Protein AF-A0A8K0R3W0-F1 (afdb_monomer_lite)

InterPro domains:
  IPR036770 Ankyrin repeat-containing domain superfamily [G3DSA:1.25.40.20] (3-136)
  IPR036770 Ankyrin repeat-containing domain superfamily [SSF48403] (32-121)

pLDDT: mean 87.33, std 13.76, range [34.53, 98.69]

Organism: NCBI:txid798071

Sequence (156 aa):
MGPDCTRWWIQHGGRAPRARGLFEHASGWPGAPTVKILLDHFGVEWFKDSGTLQLAVTNHDFESVKMLAEAGADLNEWVEDWQMDERERRAAPLPALLEALYAKSETMIRYLAGRGAKTTRKYLHIDDPFYTFPEELKVLADLIVELGAVKEDTAM

Structure (mmCIF, N/CA/C/O backbone):
data_AF-A0A8K0R3W0-F1
#
_entry.id   AF-A0A8K0R3W0-F1
#
loop_
_atom_site.group_PDB
_atom_site.id
_atom_site.type_symbol
_atom_site.label_atom_id
_atom_site.label_alt_id
_atom_site.label_comp_id
_atom_site.label_asym_id
_atom_site.label_entity_id
_atom_site.label_seq_id
_atom_site.pdbx_PDB_ins_code
_atom_site.Cartn_x
_atom_site.Cartn_y
_atom_site.Cartn_z
_atom_site.occupancy
_atom_site.B_iso_or_equiv
_atom_site.auth_seq_id
_atom_site.auth_comp_id
_atom_site.auth_asym_id
_atom_site.auth_atom_id
_atom_site.pdbx_PDB_model_num
ATOM 1 N N . MET A 1 1 ? 13.211 5.154 -10.600 1.00 74.62 1 MET A N 1
ATOM 2 C CA . MET A 1 1 ? 13.387 4.793 -12.031 1.00 74.62 1 MET A CA 1
ATOM 3 C C . MET A 1 1 ? 12.069 5.053 -12.750 1.00 74.62 1 MET A C 1
ATOM 5 O O . MET A 1 1 ? 11.055 4.605 -12.242 1.00 74.62 1 MET A O 1
ATOM 9 N N . GLY A 1 2 ? 12.059 5.810 -13.853 1.00 88.56 2 GLY A N 1
ATOM 10 C CA . GLY A 1 2 ? 10.821 6.141 -14.580 1.00 88.56 2 GLY A CA 1
ATOM 11 C C . GLY A 1 2 ? 10.383 5.072 -15.597 1.00 88.56 2 GLY A C 1
ATOM 12 O O . GLY A 1 2 ? 11.114 4.098 -15.819 1.00 88.56 2 GLY A O 1
ATOM 13 N N . PRO A 1 3 ? 9.231 5.258 -16.265 1.00 93.75 3 PRO A N 1
ATOM 14 C CA . PRO A 1 3 ? 8.643 4.253 -17.152 1.00 93.75 3 PRO A CA 1
ATOM 15 C C . PRO A 1 3 ? 9.522 3.940 -18.371 1.00 93.75 3 PRO A C 1
ATOM 17 O O . PRO A 1 3 ? 9.684 2.773 -18.720 1.00 93.75 3 PRO A O 1
ATOM 20 N N . ASP A 1 4 ? 10.156 4.941 -18.985 1.00 95.00 4 ASP A N 1
ATOM 21 C CA . ASP A 1 4 ? 11.001 4.725 -20.170 1.00 95.00 4 ASP A CA 1
ATOM 22 C C . ASP A 1 4 ? 12.296 3.987 -19.836 1.00 95.00 4 ASP A C 1
ATOM 24 O O . ASP A 1 4 ? 12.650 3.027 -20.520 1.00 95.00 4 ASP A O 1
ATOM 28 N N . CYS A 1 5 ? 12.949 4.351 -18.727 1.00 92.56 5 CYS A N 1
ATOM 29 C CA . CYS A 1 5 ? 14.104 3.611 -18.219 1.00 92.56 5 CYS A CA 1
ATOM 30 C C . CYS A 1 5 ? 13.739 2.156 -17.902 1.00 92.56 5 CYS A C 1
ATOM 32 O O . CYS A 1 5 ? 14.521 1.251 -18.176 1.00 92.56 5 CYS A O 1
ATOM 34 N N . THR A 1 6 ? 12.537 1.928 -17.367 1.00 93.69 6 THR A N 1
ATOM 35 C CA . THR A 1 6 ? 12.040 0.585 -17.045 1.00 93.69 6 THR A CA 1
ATOM 36 C C . THR A 1 6 ? 11.828 -0.246 -18.307 1.00 93.69 6 THR A C 1
ATOM 38 O O . THR A 1 6 ? 12.298 -1.380 -18.378 1.00 93.69 6 THR A O 1
ATOM 41 N N . ARG A 1 7 ? 11.184 0.322 -19.339 1.00 95.62 7 ARG A N 1
ATOM 42 C CA . ARG A 1 7 ? 11.024 -0.349 -20.641 1.00 95.62 7 ARG A CA 1
ATOM 43 C C . ARG A 1 7 ? 12.371 -0.680 -21.258 1.00 95.62 7 ARG A C 1
ATOM 45 O O . ARG A 1 7 ? 12.569 -1.810 -21.693 1.00 95.62 7 ARG A O 1
ATOM 52 N N . TRP A 1 8 ? 13.286 0.287 -21.270 1.00 96.44 8 TRP A N 1
ATOM 53 C CA . TRP A 1 8 ? 14.623 0.094 -21.813 1.00 96.44 8 TRP A CA 1
ATOM 54 C C . TRP A 1 8 ? 15.359 -1.034 -21.081 1.00 96.44 8 TRP A C 1
ATOM 56 O O . TRP A 1 8 ? 15.885 -1.933 -21.734 1.00 96.44 8 TRP A O 1
ATOM 66 N N . TRP A 1 9 ? 15.332 -1.041 -19.745 1.00 93.69 9 TRP A N 1
ATOM 67 C CA . TRP A 1 9 ? 15.970 -2.076 -18.929 1.00 93.69 9 TRP A CA 1
ATOM 68 C C . TRP A 1 9 ? 15.416 -3.472 -19.243 1.00 93.69 9 TRP A C 1
ATOM 70 O O . TRP A 1 9 ? 16.197 -4.381 -19.519 1.00 93.69 9 TRP A O 1
ATOM 80 N N . ILE A 1 10 ? 14.088 -3.627 -19.311 1.00 94.44 10 ILE A N 1
ATOM 81 C CA . ILE A 1 10 ? 13.433 -4.896 -19.683 1.00 94.44 10 ILE A CA 1
ATOM 82 C C . ILE A 1 10 ? 13.846 -5.338 -21.095 1.00 94.44 10 ILE A C 1
ATOM 84 O O . ILE A 1 10 ? 14.227 -6.491 -21.303 1.00 94.44 10 ILE A O 1
ATOM 88 N N . GLN A 1 11 ? 13.805 -4.424 -22.071 1.00 96.00 11 GLN A N 1
ATOM 89 C CA . GLN A 1 11 ? 14.153 -4.709 -23.470 1.00 96.00 11 GLN A CA 1
ATOM 90 C C . GLN A 1 11 ? 15.600 -5.182 -23.644 1.00 96.00 11 GLN A C 1
ATOM 92 O O . GLN A 1 11 ? 15.879 -5.956 -24.555 1.00 96.00 11 GLN A O 1
ATOM 97 N N . HIS A 1 12 ? 16.504 -4.759 -22.760 1.00 96.00 12 HIS A N 1
ATOM 98 C CA . HIS A 1 12 ? 17.920 -5.128 -22.795 1.00 96.00 12 HIS A CA 1
ATOM 99 C C . HIS A 1 12 ? 18.259 -6.290 -21.848 1.00 96.00 12 HIS A C 1
ATOM 101 O O . HIS A 1 12 ? 19.417 -6.488 -21.488 1.00 96.00 12 HIS A O 1
ATOM 107 N N . GLY A 1 13 ? 17.258 -7.088 -21.458 1.00 90.94 13 GLY A N 1
ATOM 108 C CA . GLY A 1 13 ? 17.454 -8.309 -20.674 1.00 90.94 13 GLY A CA 1
ATOM 109 C C . GLY A 1 13 ? 17.608 -8.078 -19.172 1.00 90.94 13 GLY A C 1
ATOM 110 O O . GLY A 1 13 ? 17.968 -9.006 -18.448 1.00 90.94 13 GLY A O 1
ATOM 111 N N . GLY A 1 14 ? 17.314 -6.871 -18.694 1.00 87.12 14 GLY A N 1
ATOM 112 C CA . GLY A 1 14 ? 17.236 -6.564 -17.279 1.00 87.12 14 GLY A CA 1
ATOM 113 C C . GLY A 1 14 ? 16.226 -7.465 -16.572 1.00 87.12 14 GLY A C 1
ATOM 114 O O . GLY A 1 14 ? 15.054 -7.522 -16.947 1.00 87.12 14 GLY A O 1
ATOM 115 N N . ARG A 1 15 ? 16.687 -8.195 -15.553 1.00 84.25 15 ARG A N 1
ATOM 116 C CA . ARG A 1 15 ? 15.841 -9.039 -14.706 1.00 84.25 15 ARG A CA 1
ATOM 117 C C . ARG A 1 15 ? 16.230 -8.886 -13.246 1.00 84.25 15 ARG A C 1
ATOM 119 O O . ARG A 1 15 ? 17.407 -8.773 -12.917 1.00 84.25 15 ARG A O 1
ATOM 126 N N . ALA A 1 16 ? 15.227 -8.942 -12.383 1.00 85.06 16 ALA A N 1
ATOM 127 C CA . ALA A 1 16 ? 15.390 -9.103 -10.949 1.00 85.06 16 ALA A CA 1
ATOM 128 C C . ALA A 1 16 ? 14.429 -10.206 -10.485 1.00 85.06 16 ALA A C 1
ATOM 130 O O . ALA A 1 16 ? 13.327 -10.314 -11.030 1.00 85.06 16 ALA A O 1
ATOM 131 N N . PRO A 1 17 ? 14.814 -11.041 -9.508 1.00 86.94 17 PRO A N 1
ATOM 132 C CA . PRO A 1 17 ? 13.977 -12.154 -9.066 1.00 86.94 17 PRO A CA 1
ATOM 133 C C . PRO A 1 17 ? 12.702 -11.698 -8.343 1.00 86.94 17 PRO A C 1
ATOM 135 O O . PRO A 1 17 ? 11.738 -12.453 -8.298 1.00 86.94 17 PRO A O 1
ATOM 138 N N . ARG A 1 18 ? 12.700 -10.486 -7.773 1.00 88.44 18 ARG A N 1
ATOM 139 C CA . ARG A 1 18 ? 11.578 -9.890 -7.034 1.00 88.44 18 ARG A CA 1
ATOM 140 C C . ARG A 1 18 ? 11.665 -8.365 -7.047 1.00 88.44 18 ARG A C 1
ATOM 142 O O . ARG A 1 18 ? 12.748 -7.819 -7.268 1.00 88.44 18 ARG A O 1
ATOM 149 N N . ALA A 1 19 ? 10.558 -7.696 -6.738 1.00 88.69 19 ALA A N 1
ATOM 150 C CA . ALA A 1 19 ? 10.470 -6.238 -6.733 1.00 88.69 19 ALA A CA 1
ATOM 151 C C . ALA A 1 19 ? 11.206 -5.542 -5.571 1.00 88.69 19 ALA A C 1
ATOM 153 O O . ALA A 1 19 ? 11.547 -4.373 -5.720 1.00 88.69 19 ALA A O 1
ATOM 154 N N . ARG A 1 20 ? 11.450 -6.221 -4.432 1.00 85.25 20 ARG A N 1
ATOM 155 C CA . ARG A 1 20 ? 11.953 -5.615 -3.172 1.00 85.25 20 ARG A CA 1
ATOM 156 C C . ARG A 1 20 ? 13.086 -4.599 -3.390 1.00 85.25 20 ARG A C 1
ATOM 158 O O . ARG A 1 20 ? 12.928 -3.442 -3.027 1.00 85.25 20 ARG A O 1
ATOM 165 N N . GLY A 1 21 ? 14.147 -4.988 -4.099 1.00 77.75 21 GLY A N 1
ATOM 166 C CA . GLY A 1 21 ? 15.328 -4.141 -4.331 1.00 77.75 21 GLY A CA 1
ATOM 167 C C . GLY A 1 21 ? 15.119 -2.913 -5.226 1.00 77.75 21 GLY A C 1
ATOM 168 O O . GLY A 1 21 ? 16.020 -2.093 -5.366 1.00 77.75 21 GLY A O 1
ATOM 169 N N . LEU A 1 22 ? 13.958 -2.772 -5.868 1.00 79.19 22 LEU A N 1
ATOM 170 C CA . LEU A 1 22 ? 13.657 -1.620 -6.724 1.00 79.19 22 LEU A CA 1
ATOM 171 C C . LEU A 1 22 ? 12.977 -0.478 -5.966 1.00 79.19 22 LEU A C 1
ATOM 173 O O . LEU A 1 22 ? 12.967 0.646 -6.473 1.00 79.19 22 LEU A O 1
ATOM 177 N N . PHE A 1 23 ? 12.412 -0.754 -4.785 1.00 74.25 23 PHE A N 1
ATOM 178 C CA . PHE A 1 23 ? 11.545 0.179 -4.060 1.00 74.25 23 PHE A CA 1
ATOM 179 C C . PHE A 1 23 ? 11.911 0.363 -2.588 1.00 74.25 23 PHE A C 1
ATOM 181 O O . PHE A 1 23 ? 11.118 0.939 -1.858 1.00 74.25 23 PHE A O 1
ATOM 188 N N . GLU A 1 24 ? 13.101 -0.051 -2.149 1.00 65.56 24 GLU A N 1
ATOM 189 C CA . GLU A 1 24 ? 13.521 -0.021 -0.733 1.00 65.56 24 GLU A CA 1
ATOM 190 C C . GLU A 1 24 ? 13.432 1.371 -0.061 1.00 65.56 24 GLU A C 1
ATOM 192 O O . GLU A 1 24 ? 13.515 1.480 1.160 1.00 65.56 24 GLU A O 1
ATOM 197 N N . HIS A 1 25 ? 13.218 2.454 -0.822 1.00 66.38 25 HIS A N 1
ATOM 198 C CA . HIS A 1 25 ? 13.000 3.799 -0.290 1.00 66.38 25 HIS A CA 1
ATOM 199 C C . HIS A 1 25 ? 11.806 4.512 -0.943 1.00 66.38 25 HIS A C 1
ATOM 201 O O . HIS A 1 25 ? 11.732 4.650 -2.167 1.00 66.38 25 HIS A O 1
ATOM 207 N N . ALA A 1 26 ? 10.915 5.071 -0.112 1.00 61.41 26 ALA A N 1
ATOM 208 C CA . ALA A 1 26 ? 9.740 5.829 -0.556 1.00 61.41 26 ALA A CA 1
ATOM 209 C C . ALA A 1 26 ? 10.093 7.060 -1.413 1.00 61.41 26 ALA A C 1
ATOM 211 O O . ALA A 1 26 ? 9.362 7.391 -2.341 1.00 61.41 26 ALA A O 1
ATOM 212 N N . SER A 1 27 ? 11.246 7.695 -1.168 1.00 69.25 27 SER A N 1
ATOM 213 C CA . SER A 1 27 ? 11.741 8.849 -1.938 1.00 69.25 27 SER A CA 1
ATOM 214 C C . SER A 1 27 ? 12.021 8.541 -3.417 1.00 69.25 27 SER A C 1
ATOM 216 O O . SER A 1 27 ? 12.162 9.463 -4.218 1.00 69.25 27 SER A O 1
ATOM 218 N N . GLY A 1 28 ? 12.089 7.258 -3.790 1.00 74.69 28 GLY A N 1
ATOM 219 C CA . GLY A 1 28 ? 12.291 6.783 -5.157 1.00 74.69 28 GLY A CA 1
ATOM 220 C C . GLY A 1 28 ? 11.028 6.267 -5.852 1.00 74.69 28 GLY A C 1
ATOM 221 O O . GLY A 1 28 ? 11.169 5.612 -6.892 1.00 74.69 28 GLY A O 1
ATOM 222 N N . TRP A 1 29 ? 9.829 6.513 -5.298 1.00 89.00 29 TRP A N 1
ATOM 223 C CA . TRP A 1 29 ? 8.571 5.963 -5.817 1.00 89.00 29 TRP A CA 1
ATOM 224 C C . TRP A 1 29 ? 8.399 6.241 -7.321 1.00 89.00 29 TRP A C 1
ATOM 226 O O . TRP A 1 29 ? 8.460 7.395 -7.753 1.00 89.00 29 TRP A O 1
ATOM 236 N N . PRO A 1 30 ? 8.200 5.207 -8.158 1.00 89.19 30 PRO A N 1
ATOM 237 C CA . PRO A 1 30 ? 8.295 5.359 -9.607 1.00 89.19 30 PRO A CA 1
ATOM 238 C C . PRO A 1 30 ? 6.970 5.778 -10.273 1.00 89.19 30 PRO A C 1
ATOM 240 O O . PRO A 1 30 ? 6.942 5.986 -11.492 1.00 89.19 30 PRO A O 1
ATOM 243 N N . GLY A 1 31 ? 5.882 5.840 -9.496 1.00 93.12 31 GLY A N 1
ATOM 244 C CA . GLY A 1 31 ? 4.527 6.132 -9.952 1.00 93.12 31 GLY A CA 1
ATOM 245 C C . GLY A 1 31 ? 3.837 4.995 -10.718 1.00 93.12 31 GLY A C 1
ATOM 246 O O . GLY A 1 31 ? 4.473 4.088 -11.269 1.00 93.12 31 GLY A O 1
ATOM 247 N N . ALA A 1 32 ? 2.513 5.111 -10.820 1.00 96.88 32 ALA A N 1
ATOM 248 C CA . ALA A 1 32 ? 1.621 4.190 -11.524 1.00 96.88 32 ALA A CA 1
ATOM 249 C C . ALA A 1 32 ? 2.075 3.760 -12.931 1.00 96.88 32 ALA A C 1
ATOM 251 O O . ALA A 1 32 ? 2.030 2.559 -13.211 1.00 96.88 32 ALA A O 1
ATOM 252 N N . PRO A 1 33 ? 2.578 4.641 -13.822 1.00 97.19 33 PRO A N 1
ATOM 253 C CA . PRO A 1 33 ? 3.017 4.209 -15.150 1.00 97.19 33 PRO A CA 1
ATOM 254 C C . PRO A 1 33 ? 4.137 3.165 -15.107 1.00 97.19 33 PRO A C 1
ATOM 256 O O . PRO A 1 33 ? 4.149 2.234 -15.910 1.00 97.19 33 PRO A O 1
ATOM 259 N N . THR A 1 34 ? 5.068 3.301 -14.162 1.00 95.81 34 THR A N 1
ATOM 260 C CA . THR A 1 34 ? 6.173 2.354 -13.997 1.00 95.81 34 THR A CA 1
ATOM 261 C C . THR A 1 34 ? 5.697 1.058 -13.353 1.00 95.81 34 THR A C 1
ATOM 263 O O . THR A 1 34 ? 6.038 -0.019 -13.839 1.00 95.81 34 THR A O 1
ATOM 266 N N . VAL A 1 35 ? 4.868 1.153 -12.305 1.00 96.38 35 VAL A N 1
ATOM 267 C CA . VAL A 1 35 ? 4.254 -0.017 -11.656 1.00 96.38 35 VAL A CA 1
ATOM 268 C C . VAL A 1 35 ? 3.483 -0.845 -12.678 1.00 96.38 35 VAL A C 1
ATOM 270 O O . VAL A 1 35 ? 3.654 -2.059 -12.720 1.00 96.38 35 VAL A O 1
ATOM 273 N N . LYS A 1 36 ? 2.721 -0.197 -13.567 1.00 97.81 36 LYS A N 1
ATOM 274 C CA . LYS A 1 36 ? 1.991 -0.871 -14.640 1.00 97.81 36 LYS A CA 1
ATOM 275 C C . LYS A 1 36 ? 2.905 -1.679 -15.560 1.00 97.81 36 LYS A C 1
ATOM 277 O O . LYS A 1 36 ? 2.617 -2.838 -15.822 1.00 97.81 36 LYS A O 1
ATOM 282 N N . ILE A 1 37 ? 4.004 -1.092 -16.037 1.00 97.00 37 ILE A N 1
ATOM 283 C CA . ILE A 1 37 ? 4.948 -1.788 -16.931 1.00 97.00 37 ILE A CA 1
ATOM 284 C C . ILE A 1 37 ? 5.533 -3.026 -16.246 1.00 97.00 37 ILE A C 1
ATOM 286 O O . ILE A 1 37 ? 5.639 -4.084 -16.861 1.00 97.00 37 ILE A O 1
ATOM 290 N N . LEU A 1 38 ? 5.912 -2.889 -14.975 1.00 95.88 38 LEU A N 1
ATOM 291 C CA . LEU A 1 38 ? 6.477 -3.984 -14.194 1.00 95.88 38 LEU A CA 1
ATOM 292 C C . LEU A 1 38 ? 5.439 -5.081 -13.939 1.00 95.88 38 LEU A C 1
ATOM 294 O O . LEU A 1 38 ? 5.745 -6.256 -14.111 1.00 95.88 38 LEU A O 1
ATOM 298 N N . LEU A 1 39 ? 4.208 -4.702 -13.601 1.00 96.88 39 LEU A N 1
ATOM 299 C CA . LEU A 1 39 ? 3.096 -5.623 -13.393 1.00 96.88 39 LEU A CA 1
ATOM 300 C C . LEU A 1 39 ? 2.722 -6.383 -14.664 1.00 96.88 39 LEU A C 1
ATOM 302 O O . LEU A 1 39 ? 2.598 -7.604 -14.616 1.00 96.88 39 LEU A O 1
ATOM 306 N N . ASP A 1 40 ? 2.622 -5.692 -15.800 1.00 96.75 40 ASP A N 1
ATOM 307 C CA . ASP A 1 40 ? 2.315 -6.306 -17.094 1.00 96.75 40 ASP A CA 1
ATOM 308 C C . ASP A 1 40 ? 3.407 -7.310 -17.523 1.00 96.75 40 ASP A C 1
ATOM 310 O O . ASP A 1 40 ? 3.111 -8.289 -18.207 1.00 96.75 40 ASP A O 1
ATOM 314 N N . HIS A 1 41 ? 4.671 -7.083 -17.140 1.00 95.88 41 HIS A N 1
ATOM 315 C CA . HIS A 1 41 ? 5.796 -7.933 -17.543 1.00 95.88 41 HIS A CA 1
ATOM 316 C C . HIS A 1 41 ? 6.087 -9.091 -16.576 1.00 95.88 41 HIS A C 1
ATOM 318 O O . HIS A 1 41 ? 6.363 -10.204 -17.023 1.00 95.88 41 HIS A O 1
ATOM 324 N N . PHE A 1 42 ? 6.070 -8.836 -15.265 1.00 95.50 42 PHE A N 1
ATOM 325 C CA . PHE A 1 42 ? 6.482 -9.802 -14.239 1.00 95.50 42 PHE A CA 1
ATOM 326 C C . PHE A 1 42 ? 5.308 -10.472 -13.510 1.00 95.50 42 PHE A C 1
ATOM 328 O O . PHE A 1 42 ? 5.499 -11.524 -12.901 1.00 95.50 42 PHE A O 1
ATOM 335 N N . GLY A 1 43 ? 4.102 -9.902 -13.588 1.00 96.69 43 GLY A N 1
ATOM 336 C CA . GLY A 1 43 ? 2.928 -10.371 -12.852 1.00 96.69 43 GLY A CA 1
ATOM 337 C C . GLY A 1 43 ? 2.912 -9.938 -11.382 1.00 96.69 43 GLY A C 1
ATOM 338 O O . GLY A 1 43 ? 3.899 -9.441 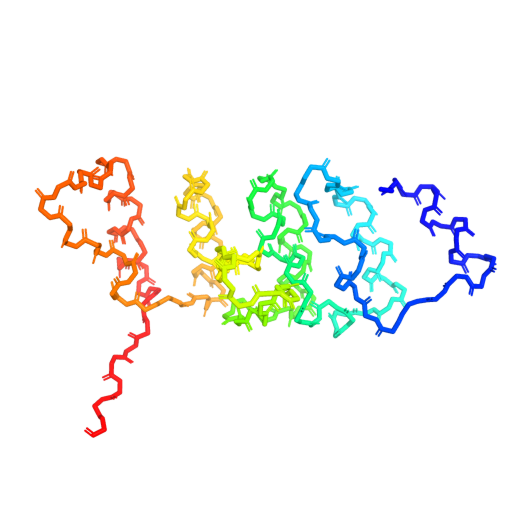-10.840 1.00 96.69 43 GLY A O 1
ATOM 339 N N . VAL A 1 44 ? 1.759 -10.117 -10.728 1.00 97.44 44 VAL A N 1
ATOM 340 C CA . VAL A 1 44 ? 1.526 -9.631 -9.355 1.00 97.44 44 VAL A CA 1
ATOM 341 C C . VAL A 1 44 ? 2.407 -10.327 -8.313 1.00 97.44 44 VAL A C 1
ATOM 343 O O . VAL A 1 44 ? 2.917 -9.670 -7.411 1.00 97.44 44 VAL A O 1
ATOM 346 N N . GLU A 1 45 ? 2.676 -11.626 -8.484 1.00 96.44 45 GLU A N 1
ATOM 347 C CA . GLU A 1 45 ? 3.499 -12.422 -7.558 1.00 96.44 45 GLU A CA 1
ATOM 348 C C . GLU A 1 45 ? 4.929 -11.887 -7.419 1.00 96.44 45 GLU A C 1
ATOM 350 O O . GLU A 1 45 ? 5.581 -12.091 -6.399 1.00 96.44 45 GLU A O 1
ATOM 355 N N . TRP A 1 46 ? 5.429 -11.161 -8.420 1.00 95.69 46 TRP A N 1
ATOM 356 C CA . TRP A 1 46 ? 6.756 -10.554 -8.368 1.00 95.69 46 TRP A CA 1
ATOM 357 C C . TRP A 1 46 ? 6.857 -9.395 -7.359 1.00 95.69 46 TRP A C 1
ATOM 359 O O . TRP A 1 46 ? 7.959 -9.053 -6.916 1.00 95.69 46 TRP A O 1
ATOM 369 N N . PHE A 1 47 ? 5.714 -8.820 -6.968 1.00 95.19 47 PHE A N 1
ATOM 370 C CA . PHE A 1 47 ? 5.591 -7.820 -5.904 1.00 95.19 47 PHE A CA 1
ATOM 371 C C . PHE A 1 47 ? 5.355 -8.429 -4.522 1.00 95.19 47 PHE A C 1
ATOM 373 O O . PHE A 1 47 ? 5.259 -7.691 -3.545 1.00 95.19 47 PHE A O 1
ATOM 380 N N . LYS A 1 48 ? 5.274 -9.757 -4.411 1.00 94.19 48 LYS A N 1
ATOM 381 C CA . LYS A 1 48 ? 5.163 -10.400 -3.108 1.00 94.19 48 LYS A CA 1
ATOM 382 C C . LYS A 1 48 ? 6.374 -10.047 -2.250 1.00 94.19 48 LYS A C 1
ATOM 384 O O . LYS A 1 48 ? 7.522 -10.117 -2.699 1.00 94.19 48 LYS A O 1
ATOM 389 N N . ASP A 1 49 ? 6.090 -9.676 -1.013 1.00 92.19 49 ASP A N 1
ATOM 390 C CA . ASP A 1 49 ? 7.042 -9.342 0.031 1.00 92.19 49 ASP A CA 1
ATOM 391 C C . ASP A 1 49 ? 7.971 -8.166 -0.349 1.00 92.19 49 ASP A C 1
ATOM 393 O O . ASP A 1 49 ? 9.087 -8.014 0.151 1.00 92.19 49 ASP A O 1
ATOM 397 N N . SER A 1 50 ? 7.536 -7.296 -1.267 1.00 91.19 50 SER A N 1
ATOM 398 C CA . SER A 1 50 ? 8.338 -6.155 -1.725 1.00 91.19 50 SER A CA 1
ATOM 399 C C . SER A 1 50 ? 8.026 -4.844 -1.015 1.00 91.19 50 SER A C 1
ATOM 401 O O . SER A 1 50 ? 8.809 -3.907 -1.129 1.00 91.19 50 SER A O 1
ATOM 403 N N . GLY A 1 51 ? 6.874 -4.744 -0.348 1.00 92.19 51 GLY A N 1
ATOM 404 C CA . GLY A 1 51 ? 6.356 -3.487 0.194 1.00 92.19 51 GLY A CA 1
ATOM 405 C C . GLY A 1 51 ? 5.803 -2.512 -0.845 1.00 92.19 51 GLY A C 1
ATOM 406 O O . GLY A 1 51 ? 5.475 -1.380 -0.502 1.00 92.19 51 GLY A O 1
ATOM 407 N N . THR A 1 52 ? 5.680 -2.906 -2.116 1.00 94.25 52 THR A N 1
ATOM 408 C CA . THR A 1 52 ? 5.262 -1.985 -3.186 1.00 94.25 52 THR A CA 1
ATOM 409 C C . THR A 1 52 ? 3.846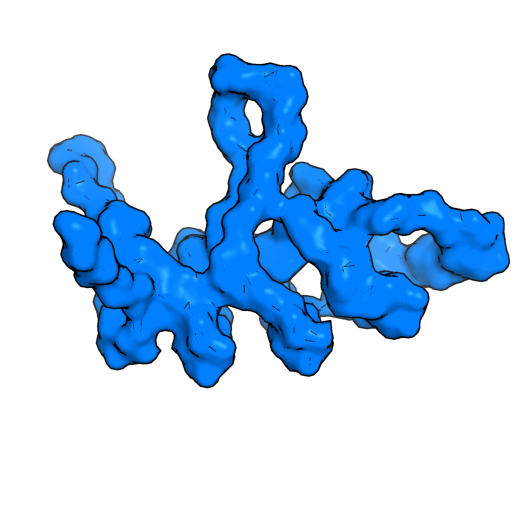 -1.449 -2.986 1.00 94.25 52 THR A C 1
ATOM 411 O O . THR A 1 52 ? 3.620 -0.262 -3.209 1.00 94.25 52 THR A O 1
ATOM 414 N N . LEU A 1 53 ? 2.897 -2.285 -2.549 1.00 96.19 53 LEU A N 1
ATOM 415 C CA . LEU A 1 53 ? 1.527 -1.839 -2.274 1.00 96.19 53 LEU A CA 1
ATOM 416 C C . LEU A 1 53 ? 1.504 -0.806 -1.141 1.00 96.19 53 LEU A C 1
ATOM 418 O O . LEU A 1 53 ? 0.850 0.227 -1.242 1.00 96.19 53 LEU A O 1
ATOM 422 N N . GLN A 1 54 ? 2.243 -1.084 -0.077 1.00 94.50 54 GLN A N 1
ATOM 423 C CA . GLN A 1 54 ? 2.344 -0.263 1.116 1.00 94.50 54 GLN A CA 1
ATOM 424 C C . GLN A 1 54 ? 2.992 1.089 0.784 1.00 94.50 54 GLN A C 1
ATOM 426 O O . GLN A 1 54 ? 2.449 2.137 1.117 1.00 94.50 54 GLN A O 1
ATOM 431 N N . LEU A 1 55 ? 4.082 1.084 0.014 1.00 93.19 55 LEU A N 1
ATOM 432 C CA . LEU A 1 55 ? 4.731 2.306 -0.460 1.00 93.19 55 LEU A CA 1
ATOM 433 C C . LEU A 1 55 ? 3.845 3.132 -1.395 1.00 93.19 55 LEU A C 1
ATOM 435 O O . LEU A 1 55 ? 3.905 4.360 -1.337 1.00 93.19 55 LEU A O 1
ATOM 439 N N . ALA A 1 56 ? 3.022 2.501 -2.239 1.00 95.56 5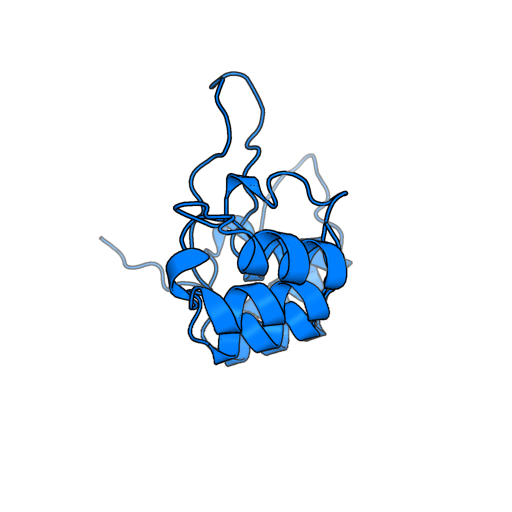6 ALA A N 1
ATOM 440 C CA . ALA A 1 56 ? 2.047 3.218 -3.061 1.00 95.56 56 ALA A CA 1
ATOM 441 C C . ALA A 1 56 ? 1.054 3.997 -2.184 1.00 95.56 56 ALA A C 1
ATOM 443 O O . ALA A 1 56 ? 0.732 5.146 -2.484 1.00 95.56 56 ALA A O 1
ATOM 444 N N . VAL A 1 57 ? 0.617 3.390 -1.075 1.00 96.69 57 VAL A N 1
ATOM 445 C CA . VAL A 1 57 ? -0.240 4.038 -0.077 1.00 96.69 57 VAL A CA 1
ATOM 446 C C . VAL A 1 57 ? 0.482 5.212 0.585 1.00 96.69 57 VAL A C 1
ATOM 448 O O . VAL A 1 57 ? -0.048 6.322 0.567 1.00 96.69 57 VAL A O 1
ATOM 451 N N . THR A 1 58 ? 1.702 5.011 1.095 1.00 93.12 58 THR A N 1
ATOM 452 C CA . THR A 1 58 ? 2.506 6.076 1.724 1.00 93.12 58 THR A CA 1
ATOM 453 C C . THR A 1 58 ? 2.755 7.253 0.770 1.00 93.12 58 THR A C 1
ATOM 455 O O . THR A 1 58 ? 2.766 8.406 1.190 1.00 93.12 58 THR A O 1
ATOM 458 N N . ASN A 1 59 ? 2.918 6.984 -0.531 1.00 93.69 59 ASN A N 1
ATOM 459 C CA . ASN A 1 59 ? 3.113 8.005 -1.566 1.00 93.69 59 ASN A CA 1
ATOM 460 C C . ASN A 1 59 ? 1.804 8.595 -2.118 1.00 93.69 59 ASN A C 1
ATOM 462 O O . ASN A 1 59 ? 1.844 9.355 -3.084 1.00 93.69 59 ASN A O 1
ATOM 466 N N . HIS A 1 60 ? 0.649 8.258 -1.537 1.00 95.94 60 HIS A N 1
ATOM 467 C CA . HIS A 1 60 ? -0.671 8.702 -1.995 1.00 95.94 60 HIS A CA 1
ATOM 468 C C . HIS A 1 60 ? -0.985 8.359 -3.467 1.00 95.94 60 HIS A C 1
ATOM 470 O O . HIS A 1 60 ? -1.843 8.982 -4.095 1.00 95.94 60 HIS A O 1
ATOM 476 N N . ASP A 1 61 ? -0.337 7.335 -4.026 1.00 97.12 61 ASP A N 1
ATOM 477 C CA . ASP A 1 61 ? -0.531 6.898 -5.408 1.00 97.12 61 ASP A CA 1
ATOM 478 C C . ASP A 1 61 ? -1.696 5.906 -5.502 1.00 97.12 61 ASP A C 1
ATOM 480 O O . ASP A 1 61 ? -1.531 4.683 -5.539 1.00 97.12 61 ASP A O 1
ATOM 484 N N . PHE A 1 62 ? -2.910 6.458 -5.519 1.00 98.31 62 PHE A N 1
ATOM 485 C CA . PHE A 1 62 ? -4.137 5.668 -5.549 1.00 98.31 62 PHE A CA 1
ATOM 486 C C . PHE A 1 62 ? -4.258 4.782 -6.795 1.00 98.31 62 PHE A C 1
ATOM 488 O O . PHE A 1 62 ? -4.768 3.668 -6.696 1.00 98.31 62 PHE A O 1
ATOM 495 N N . GLU A 1 63 ? -3.751 5.221 -7.948 1.00 98.38 63 GLU A N 1
ATOM 496 C CA . GLU A 1 63 ? -3.804 4.429 -9.181 1.00 98.38 63 GLU A CA 1
ATOM 497 C C . GLU A 1 63 ? -2.927 3.176 -9.082 1.00 98.38 63 GLU A C 1
ATOM 499 O O . GLU A 1 63 ? -3.363 2.084 -9.452 1.00 98.38 63 GLU A O 1
ATOM 504 N N . SER A 1 64 ? -1.729 3.291 -8.501 1.00 98.06 64 SER A N 1
ATOM 505 C CA . SER A 1 64 ? -0.893 2.122 -8.199 1.00 98.06 64 SER A CA 1
ATOM 506 C C . SER A 1 64 ? -1.563 1.171 -7.208 1.00 98.06 64 SER A C 1
ATOM 508 O O . SER A 1 64 ? -1.565 -0.040 -7.433 1.00 98.06 64 SER A O 1
ATOM 510 N N . VAL A 1 65 ? -2.176 1.702 -6.142 1.00 98.44 65 VAL A N 1
ATOM 511 C CA . VAL A 1 65 ? -2.924 0.894 -5.162 1.00 98.44 65 VAL A CA 1
ATOM 512 C C . VAL A 1 65 ? -4.057 0.129 -5.844 1.00 98.44 65 VAL A C 1
ATOM 514 O O . VAL A 1 65 ? -4.212 -1.073 -5.619 1.00 98.44 65 VAL A O 1
ATOM 517 N N . LYS A 1 66 ? -4.834 0.796 -6.707 1.00 98.50 66 LYS A N 1
ATOM 518 C CA . LYS A 1 66 ? -5.924 0.155 -7.445 1.00 98.50 66 LYS A CA 1
ATOM 519 C C . LYS A 1 66 ? -5.417 -0.964 -8.339 1.00 98.50 66 LYS A C 1
ATOM 521 O O . LYS A 1 66 ? -5.926 -2.074 -8.222 1.00 98.50 66 LYS A O 1
ATOM 526 N N . MET A 1 67 ? -4.408 -0.690 -9.167 1.00 98.31 67 MET A N 1
ATOM 527 C CA . MET A 1 67 ? -3.852 -1.680 -10.092 1.00 98.31 67 MET A CA 1
ATOM 528 C C . MET A 1 67 ? -3.318 -2.916 -9.369 1.00 98.31 67 MET A C 1
ATOM 530 O O . MET A 1 67 ? -3.623 -4.032 -9.778 1.00 98.31 67 MET A O 1
ATOM 534 N N . LEU A 1 68 ? -2.558 -2.738 -8.284 1.00 98.25 68 LEU A N 1
ATOM 535 C CA . LEU A 1 68 ? -2.006 -3.861 -7.521 1.00 98.25 68 LEU A CA 1
ATOM 536 C C . LEU A 1 68 ? -3.118 -4.689 -6.860 1.00 98.25 68 LEU A C 1
ATOM 538 O O . LEU A 1 68 ? -3.112 -5.915 -6.957 1.00 98.25 68 LEU A O 1
ATOM 542 N N . ALA A 1 69 ? -4.108 -4.032 -6.249 1.00 98.31 69 ALA A N 1
ATOM 543 C CA . ALA A 1 69 ? -5.247 -4.710 -5.634 1.00 98.31 69 ALA A CA 1
ATOM 544 C C . ALA A 1 69 ? -6.111 -5.462 -6.663 1.00 98.31 69 ALA A C 1
ATOM 546 O O . ALA A 1 69 ? -6.569 -6.571 -6.403 1.00 98.31 69 ALA A O 1
ATOM 547 N N . GLU A 1 70 ? -6.346 -4.874 -7.838 1.00 98.25 70 GLU A N 1
ATOM 548 C CA . GLU A 1 70 ? -7.108 -5.497 -8.929 1.00 98.25 70 GLU A CA 1
ATOM 549 C C . GLU A 1 70 ? -6.368 -6.668 -9.570 1.00 98.25 70 GLU A C 1
ATOM 551 O O . GLU A 1 70 ? -7.005 -7.627 -9.999 1.00 98.25 70 GLU A O 1
ATOM 556 N N . ALA A 1 71 ? -5.036 -6.624 -9.577 1.00 98.12 71 ALA A N 1
ATOM 557 C CA . ALA A 1 71 ? -4.204 -7.735 -10.011 1.00 98.12 71 ALA A CA 1
ATOM 558 C C . ALA A 1 71 ? -4.094 -8.866 -8.975 1.00 98.12 71 ALA A C 1
ATOM 560 O O . ALA A 1 71 ? -3.524 -9.905 -9.294 1.00 98.12 71 ALA A O 1
ATOM 561 N N . GLY A 1 72 ? -4.650 -8.695 -7.769 1.00 97.94 72 GLY A N 1
ATOM 562 C CA . GLY A 1 72 ? -4.698 -9.729 -6.733 1.00 97.94 72 GLY A CA 1
ATOM 563 C C . GLY A 1 72 ? -3.574 -9.670 -5.699 1.00 97.94 72 GLY A C 1
ATOM 564 O O . GLY A 1 72 ? -3.306 -10.682 -5.059 1.00 97.94 72 GLY A O 1
ATOM 565 N N . ALA A 1 73 ? -2.916 -8.519 -5.518 1.00 97.69 73 ALA A N 1
ATOM 566 C CA . ALA A 1 73 ? -1.936 -8.355 -4.446 1.00 97.69 73 ALA A CA 1
ATOM 567 C C . ALA A 1 73 ? -2.580 -8.602 -3.069 1.00 97.69 73 ALA A C 1
ATOM 569 O O . ALA A 1 73 ? -3.712 -8.173 -2.820 1.00 97.69 73 ALA A O 1
ATOM 570 N N . ASP A 1 74 ? -1.854 -9.259 -2.161 1.00 97.25 74 ASP A N 1
ATOM 571 C CA . ASP A 1 74 ? -2.332 -9.497 -0.799 1.00 97.25 74 ASP A CA 1
ATOM 572 C C . ASP A 1 74 ? -2.380 -8.181 -0.005 1.00 97.25 74 ASP A C 1
ATOM 574 O O . ASP A 1 74 ? -1.363 -7.609 0.386 1.00 97.25 74 ASP A O 1
ATOM 578 N N . LEU A 1 75 ? -3.596 -7.698 0.260 1.00 97.06 75 LEU A N 1
ATOM 579 C CA . LEU A 1 75 ? -3.830 -6.446 0.986 1.00 97.06 75 LEU A CA 1
ATOM 580 C C . LEU A 1 75 ? -3.490 -6.538 2.482 1.00 97.06 75 LEU A C 1
ATOM 582 O O . LEU A 1 75 ? -3.409 -5.511 3.161 1.00 97.06 75 LEU A O 1
ATOM 586 N N . ASN A 1 76 ? -3.330 -7.758 2.998 1.00 95.50 76 ASN A N 1
ATOM 587 C CA . ASN A 1 76 ? -3.011 -8.057 4.390 1.00 95.50 76 ASN A CA 1
ATOM 588 C C . ASN A 1 76 ? -1.549 -8.473 4.581 1.00 95.50 76 ASN A C 1
ATOM 590 O O . ASN A 1 76 ? -1.181 -8.887 5.686 1.00 95.50 76 ASN A O 1
ATOM 594 N N . GLU A 1 77 ? -0.739 -8.368 3.525 1.00 93.44 77 GLU A N 1
ATOM 595 C CA . GLU A 1 77 ? 0.645 -8.809 3.521 1.00 93.44 77 GLU A CA 1
ATOM 596 C C . GLU A 1 77 ? 1.452 -8.139 4.634 1.00 93.44 77 GLU A C 1
ATOM 598 O O . GLU A 1 77 ? 1.443 -6.913 4.815 1.00 93.44 77 GLU A O 1
ATOM 603 N N . TRP A 1 78 ? 2.192 -8.976 5.359 1.00 89.69 78 TRP A N 1
ATOM 604 C CA . TRP A 1 78 ? 3.199 -8.532 6.303 1.00 89.69 78 TRP A CA 1
ATOM 605 C C . TRP A 1 78 ? 4.572 -8.633 5.651 1.00 89.69 78 TRP A C 1
ATOM 607 O O . TRP A 1 78 ? 5.144 -9.716 5.569 1.00 89.69 78 TRP A O 1
ATOM 617 N N . VAL A 1 79 ? 5.077 -7.495 5.185 1.00 89.44 79 VAL A N 1
ATOM 618 C CA . VAL A 1 79 ? 6.378 -7.408 4.517 1.00 89.44 79 VAL A CA 1
ATOM 619 C C . VAL A 1 79 ? 7.479 -7.702 5.534 1.00 89.44 79 VAL A C 1
ATOM 621 O O . VAL A 1 79 ? 7.516 -7.067 6.600 1.00 89.44 79 VAL A O 1
ATOM 624 N N . GLU A 1 80 ? 8.351 -8.661 5.217 1.00 87.88 80 GLU A N 1
ATOM 625 C CA . GLU A 1 80 ? 9.524 -8.959 6.038 1.00 87.88 80 GLU A CA 1
ATOM 626 C C . GLU A 1 80 ? 10.390 -7.710 6.172 1.00 87.88 80 GLU A C 1
ATOM 628 O O . GLU A 1 80 ? 10.474 -6.885 5.257 1.00 87.88 80 GLU A O 1
ATOM 633 N N . ASP A 1 81 ? 11.025 -7.559 7.333 1.00 83.88 81 ASP A N 1
ATOM 634 C CA . ASP A 1 81 ? 11.855 -6.391 7.567 1.00 83.88 81 ASP A CA 1
ATOM 635 C C . ASP A 1 81 ? 12.998 -6.318 6.551 1.00 83.88 81 ASP A C 1
ATOM 637 O O . ASP A 1 81 ? 13.647 -7.318 6.248 1.00 83.88 81 ASP A O 1
ATOM 641 N N . TRP A 1 82 ? 13.235 -5.125 6.010 1.00 78.62 82 TRP A N 1
ATOM 642 C CA . TRP A 1 82 ? 14.347 -4.880 5.088 1.00 78.62 82 TRP A CA 1
ATOM 643 C C . TRP A 1 82 ? 15.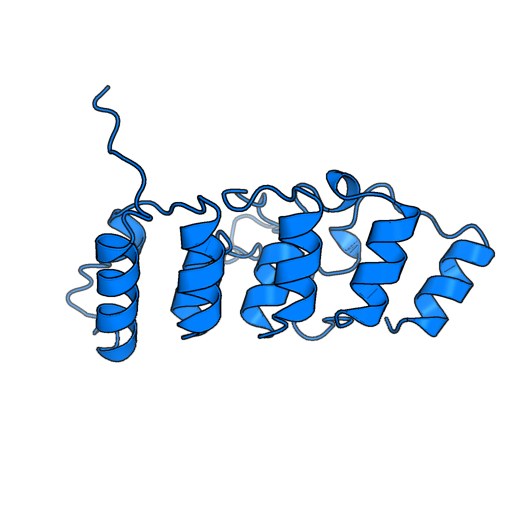670 -4.688 5.826 1.00 78.62 82 TRP A C 1
ATOM 645 O O . TRP A 1 82 ? 16.718 -4.549 5.200 1.00 78.62 82 TRP A O 1
ATOM 655 N N . GLN A 1 83 ? 15.615 -4.648 7.156 1.00 72.88 83 GLN A N 1
ATOM 656 C CA . GLN A 1 83 ? 16.779 -4.519 8.006 1.00 72.88 83 GLN A CA 1
ATOM 657 C C . GLN A 1 83 ? 17.813 -5.607 7.751 1.00 72.88 83 GLN A C 1
ATOM 659 O O . GLN A 1 83 ? 17.525 -6.802 7.776 1.00 72.88 83 GLN A O 1
ATOM 664 N N . MET A 1 84 ? 19.053 -5.153 7.617 1.00 65.44 84 MET A N 1
ATOM 665 C CA . MET A 1 84 ? 20.235 -6.008 7.658 1.00 65.44 84 MET A CA 1
ATOM 666 C C . MET A 1 84 ? 20.886 -5.997 9.056 1.00 65.44 84 MET A C 1
ATOM 668 O O . MET A 1 84 ? 21.742 -6.837 9.324 1.00 65.44 84 MET A O 1
ATOM 672 N N . ASP A 1 85 ? 20.477 -5.068 9.937 1.00 71.25 85 ASP A N 1
ATOM 673 C CA . ASP A 1 85 ? 20.928 -4.919 11.329 1.00 71.25 85 ASP A CA 1
ATOM 674 C C . ASP A 1 85 ? 19.720 -4.823 12.284 1.00 71.25 85 ASP A C 1
ATOM 676 O O . ASP A 1 85 ? 18.885 -3.925 12.178 1.00 71.25 85 ASP A O 1
ATOM 680 N N . GLU A 1 86 ? 19.655 -5.746 13.246 1.00 70.19 86 GLU A N 1
ATOM 681 C CA . GLU A 1 86 ? 18.592 -5.875 14.256 1.00 70.19 86 GLU A CA 1
ATOM 682 C C . GLU A 1 86 ? 18.500 -4.695 15.240 1.00 70.19 86 GLU A C 1
ATOM 684 O O . GLU A 1 86 ? 17.520 -4.567 15.975 1.00 70.19 86 GLU A O 1
ATOM 689 N N . ARG A 1 87 ? 19.530 -3.844 15.302 1.00 75.75 87 ARG A N 1
ATOM 690 C CA . ARG A 1 87 ? 19.581 -2.684 16.206 1.00 75.75 87 ARG A CA 1
ATOM 691 C C . ARG A 1 87 ? 18.868 -1.462 15.645 1.00 75.75 87 ARG A C 1
ATOM 693 O O . ARG A 1 87 ? 18.628 -0.505 16.386 1.00 75.75 87 ARG A O 1
ATOM 700 N N . GLU A 1 88 ? 18.581 -1.452 14.349 1.00 68.81 88 GLU A N 1
ATOM 701 C CA . GLU A 1 88 ? 17.893 -0.343 13.703 1.00 68.81 88 GLU A CA 1
ATOM 702 C C . GLU A 1 88 ? 16.381 -0.403 13.974 1.00 68.81 88 GLU A C 1
ATOM 704 O O . GLU A 1 88 ? 15.845 -1.377 14.506 1.00 68.81 88 GLU A O 1
ATOM 709 N N . ARG A 1 89 ? 15.648 0.658 13.622 1.00 68.00 89 ARG A N 1
ATOM 710 C CA . ARG A 1 89 ? 14.174 0.616 13.613 1.00 68.00 89 ARG A CA 1
ATOM 711 C C . ARG A 1 89 ? 13.680 -0.021 12.327 1.00 68.00 89 ARG A C 1
ATOM 713 O O . ARG A 1 89 ? 14.320 0.181 11.295 1.00 68.00 89 ARG A O 1
ATOM 720 N N . ARG A 1 90 ? 12.563 -0.758 12.407 1.00 68.50 90 ARG A N 1
ATOM 721 C CA . ARG A 1 90 ? 11.969 -1.465 11.264 1.00 68.50 90 ARG A CA 1
ATOM 722 C C . ARG A 1 90 ? 11.986 -0.586 10.017 1.00 68.50 90 ARG A C 1
ATOM 724 O O . ARG A 1 90 ? 11.474 0.534 10.059 1.00 68.50 90 ARG A O 1
ATOM 731 N N . ALA A 1 91 ? 12.568 -1.107 8.941 1.00 73.94 91 ALA A N 1
ATOM 732 C CA . ALA A 1 91 ? 12.698 -0.405 7.668 1.00 73.94 91 ALA A CA 1
ATOM 733 C C . ALA A 1 91 ? 11.553 -0.756 6.709 1.00 73.94 91 ALA A C 1
ATOM 735 O O . ALA A 1 91 ? 11.184 0.061 5.867 1.00 73.94 91 ALA A O 1
ATOM 736 N N . ALA A 1 92 ? 10.970 -1.951 6.853 1.00 77.00 92 ALA A N 1
ATOM 737 C CA . ALA A 1 92 ? 9.830 -2.356 6.039 1.00 77.00 92 ALA A CA 1
ATOM 738 C C . ALA A 1 92 ? 8.535 -1.621 6.429 1.00 77.00 92 ALA A C 1
ATOM 740 O O . ALA A 1 92 ? 8.290 -1.372 7.615 1.00 77.00 92 ALA A O 1
ATOM 741 N N . PRO A 1 93 ? 7.657 -1.338 5.455 1.00 82.25 93 PRO A N 1
ATOM 742 C CA . PRO A 1 93 ? 6.402 -0.654 5.715 1.00 82.25 93 PRO A CA 1
ATOM 743 C C . PRO A 1 93 ? 5.405 -1.532 6.489 1.00 82.25 93 PRO A C 1
ATOM 745 O O . PRO A 1 93 ? 5.487 -2.766 6.522 1.00 82.25 93 PRO A O 1
ATOM 748 N N . LEU A 1 94 ? 4.434 -0.881 7.126 1.00 87.81 94 LEU A N 1
ATOM 749 C CA . LEU A 1 94 ? 3.293 -1.523 7.777 1.00 87.81 94 LEU A CA 1
ATOM 750 C C . LEU A 1 94 ? 2.318 -2.080 6.723 1.00 87.81 94 LEU A C 1
ATOM 752 O O . LEU A 1 94 ? 2.363 -1.668 5.569 1.00 87.81 94 LEU A O 1
ATOM 756 N N . PRO A 1 95 ? 1.391 -2.991 7.079 1.00 91.88 95 PRO A N 1
ATOM 757 C CA . PRO A 1 95 ? 0.322 -3.407 6.171 1.00 91.88 95 PRO A CA 1
ATOM 758 C C . PRO A 1 95 ? -0.417 -2.224 5.549 1.00 91.88 95 PRO A C 1
ATOM 760 O O . PRO A 1 95 ? -0.631 -1.204 6.206 1.00 91.88 95 PRO A O 1
ATOM 763 N N . ALA A 1 96 ? -0.879 -2.396 4.310 1.00 95.88 96 ALA A N 1
ATOM 764 C CA . ALA A 1 96 ? -1.398 -1.308 3.480 1.00 95.88 96 ALA A CA 1
ATOM 765 C C . ALA A 1 96 ? -2.513 -0.492 4.159 1.00 95.88 96 ALA A C 1
ATOM 767 O O . ALA A 1 96 ? -2.566 0.727 4.018 1.00 95.88 96 ALA A O 1
ATOM 768 N N . LEU A 1 97 ? -3.384 -1.143 4.937 1.00 96.69 97 LEU A N 1
ATOM 769 C CA . LEU A 1 97 ? -4.454 -0.452 5.660 1.00 96.69 97 LEU A CA 1
ATOM 770 C C . LEU A 1 97 ? -3.934 0.432 6.810 1.00 96.69 97 LEU A C 1
ATOM 772 O O . LEU A 1 97 ? 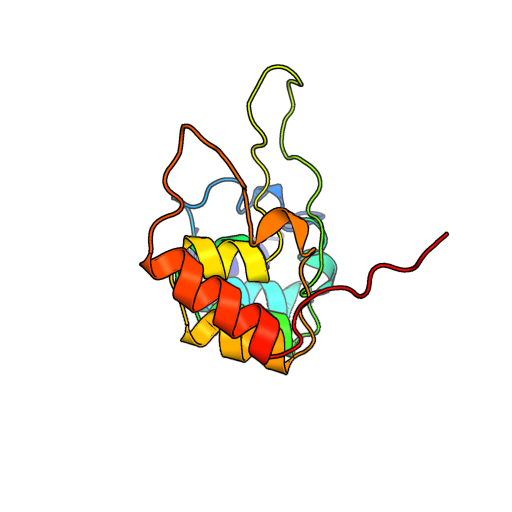-4.498 1.496 7.056 1.00 96.69 97 LEU A O 1
ATOM 776 N N . LEU A 1 98 ? -2.858 0.026 7.495 1.00 93.44 98 LEU A N 1
ATOM 777 C CA . LEU A 1 98 ? -2.211 0.860 8.517 1.00 93.44 98 LEU A CA 1
ATOM 778 C C . LEU A 1 98 ? -1.426 2.007 7.883 1.00 93.44 98 LEU A C 1
ATOM 780 O O . LEU A 1 98 ? -1.490 3.125 8.384 1.00 93.44 98 LEU A O 1
ATOM 784 N N . GLU A 1 99 ? -0.750 1.766 6.760 1.00 93.75 99 GLU A N 1
ATOM 785 C CA . GLU A 1 99 ? -0.131 2.853 5.992 1.00 93.75 99 GLU A CA 1
ATOM 786 C C . GLU A 1 99 ? -1.177 3.887 5.564 1.00 93.75 99 GLU A C 1
ATOM 788 O O . GLU A 1 99 ? -0.933 5.081 5.678 1.00 93.75 99 GLU A O 1
ATOM 793 N N . ALA A 1 100 ? -2.380 3.462 5.161 1.00 96.69 100 ALA A N 1
ATOM 794 C CA . ALA A 1 100 ? -3.443 4.382 4.749 1.00 96.69 100 ALA A CA 1
ATOM 795 C C . ALA A 1 100 ? -3.946 5.250 5.913 1.00 96.69 100 ALA A C 1
ATOM 797 O O . ALA A 1 100 ? -4.263 6.426 5.715 1.00 96.69 100 ALA A O 1
ATOM 798 N N . LEU A 1 101 ? -3.978 4.683 7.125 1.00 94.88 101 LEU A N 1
ATOM 799 C CA . LEU A 1 101 ? -4.261 5.406 8.362 1.00 94.88 101 LEU A CA 1
ATOM 800 C C . LEU A 1 101 ? -3.200 6.478 8.629 1.00 94.88 101 LEU A C 1
ATOM 802 O O . LEU A 1 101 ? -3.552 7.644 8.791 1.00 94.88 101 LEU A O 1
ATOM 806 N N . TYR A 1 102 ? -1.912 6.124 8.616 1.00 91.56 102 TYR A N 1
ATOM 807 C CA . TYR A 1 102 ? -0.830 7.086 8.870 1.00 91.56 102 TYR A CA 1
ATOM 808 C C . TYR A 1 102 ? -0.646 8.109 7.743 1.00 91.56 102 TYR A C 1
ATOM 810 O O . TYR A 1 102 ? -0.316 9.263 8.017 1.00 91.56 102 TYR A O 1
ATOM 818 N N . ALA A 1 103 ? -0.951 7.730 6.502 1.00 92.81 103 ALA A N 1
ATOM 819 C CA . ALA A 1 103 ? -1.066 8.634 5.363 1.00 92.81 103 ALA A CA 1
ATOM 820 C C . ALA A 1 103 ? -2.331 9.512 5.433 1.00 92.81 103 ALA A C 1
ATOM 822 O O . ALA A 1 103 ? -2.533 10.365 4.577 1.00 92.81 103 ALA A O 1
ATOM 823 N N . LYS A 1 104 ? -3.202 9.331 6.435 1.00 95.00 104 LYS A N 1
ATOM 824 C CA . LYS A 1 104 ? -4.440 10.104 6.629 1.00 95.00 104 LYS A CA 1
ATOM 825 C C . LYS A 1 104 ? -5.369 10.082 5.407 1.00 95.00 104 LYS A C 1
ATOM 827 O O . LYS A 1 104 ? -6.028 11.071 5.089 1.00 95.00 104 LYS A O 1
ATOM 832 N N . SER A 1 105 ? -5.409 8.959 4.694 1.00 96.50 105 SER A N 1
ATOM 833 C CA . SER A 1 105 ? -6.131 8.829 3.428 1.00 96.50 105 SER A CA 1
ATOM 834 C C . SER A 1 105 ? -7.426 8.042 3.612 1.00 96.50 105 SER A C 1
ATOM 836 O O . SER A 1 105 ? -7.459 6.819 3.459 1.00 96.50 105 SER A O 1
ATOM 838 N N . GLU A 1 106 ? -8.523 8.751 3.894 1.00 97.31 106 GLU A N 1
ATOM 839 C CA . GLU A 1 106 ? -9.862 8.151 4.007 1.00 97.31 106 GLU A CA 1
ATOM 840 C C . GLU A 1 106 ? -10.239 7.350 2.749 1.00 97.31 106 GLU A C 1
ATOM 842 O O . GLU A 1 106 ? -10.740 6.228 2.836 1.00 97.31 106 GLU A O 1
ATOM 847 N N . THR A 1 107 ? -9.947 7.895 1.565 1.00 98.12 107 THR A N 1
ATOM 848 C CA . THR A 1 107 ? -10.213 7.240 0.277 1.00 98.12 107 THR A CA 1
ATOM 849 C C . THR A 1 107 ? -9.524 5.879 0.178 1.00 98.12 107 THR A C 1
ATOM 851 O O . THR A 1 107 ? -10.150 4.897 -0.227 1.00 98.12 107 THR A O 1
ATOM 854 N N . MET A 1 108 ? -8.248 5.794 0.570 1.00 98.31 108 MET A N 1
ATOM 855 C CA . MET A 1 108 ? -7.502 4.532 0.545 1.00 98.31 108 MET A CA 1
ATOM 856 C C . MET A 1 108 ? -7.998 3.562 1.614 1.00 98.31 108 MET A C 1
ATOM 858 O O . MET A 1 108 ? -8.127 2.377 1.318 1.00 98.31 108 MET A O 1
ATOM 862 N N . ILE A 1 109 ? -8.346 4.053 2.808 1.00 98.44 109 ILE A N 1
ATOM 863 C CA . ILE A 1 109 ? -8.955 3.237 3.867 1.00 98.44 109 ILE A CA 1
ATOM 864 C C . ILE A 1 109 ? -10.226 2.566 3.349 1.00 98.44 109 ILE A C 1
ATOM 866 O O . ILE A 1 109 ? -10.327 1.340 3.380 1.00 98.44 109 ILE A O 1
ATOM 870 N N . ARG A 1 110 ? -11.171 3.348 2.812 1.00 98.62 110 ARG A N 1
ATOM 871 C CA . ARG A 1 110 ? -12.440 2.825 2.286 1.00 98.62 110 ARG A CA 1
ATOM 872 C C . ARG A 1 110 ? -12.215 1.823 1.160 1.00 98.62 110 ARG A C 1
ATOM 874 O O . ARG A 1 110 ? -12.849 0.771 1.145 1.00 98.62 110 ARG A O 1
ATOM 881 N N . TYR A 1 111 ? -11.305 2.133 0.236 1.00 98.69 111 TYR A N 1
ATOM 882 C CA . TYR A 1 111 ? -10.997 1.256 -0.890 1.00 98.69 111 TYR A CA 1
ATOM 883 C C . TYR A 1 111 ? -10.403 -0.087 -0.444 1.00 98.69 111 TYR A C 1
ATOM 885 O O . TYR A 1 111 ? -10.889 -1.140 -0.855 1.00 98.69 111 TYR A O 1
ATOM 893 N N . LEU A 1 112 ? -9.377 -0.061 0.411 1.00 98.56 112 LEU A N 1
ATOM 894 C CA . LEU A 1 112 ? -8.696 -1.262 0.896 1.00 98.56 112 LEU A CA 1
ATOM 895 C C . LEU A 1 112 ? -9.626 -2.109 1.775 1.00 98.56 112 LEU A C 1
ATOM 897 O O . LEU A 1 112 ? -9.743 -3.316 1.560 1.00 98.56 112 LEU A O 1
ATOM 901 N N . ALA A 1 113 ? -10.339 -1.482 2.716 1.00 98.19 113 ALA A N 1
ATOM 902 C CA . ALA A 1 113 ? -11.315 -2.153 3.575 1.00 98.19 113 ALA A CA 1
ATOM 903 C C . ALA A 1 113 ? -12.440 -2.811 2.762 1.00 98.19 113 ALA A C 1
ATOM 905 O O . ALA A 1 113 ? -12.760 -3.980 2.981 1.00 98.19 113 ALA A O 1
ATOM 906 N N . GLY A 1 114 ? -12.986 -2.099 1.768 1.00 98.25 114 GLY A N 1
ATOM 907 C CA . GLY A 1 114 ? -14.014 -2.618 0.862 1.00 98.25 114 GLY A CA 1
ATOM 908 C C . GLY A 1 114 ? -13.559 -3.816 0.022 1.00 98.25 114 GLY A C 1
ATOM 909 O O . GLY A 1 114 ? -14.395 -4.563 -0.479 1.00 98.25 114 GLY A O 1
ATOM 910 N N . ARG A 1 115 ? -12.244 -4.039 -0.097 1.00 97.56 115 ARG A N 1
ATOM 911 C CA . ARG A 1 115 ? -11.642 -5.212 -0.748 1.00 97.56 115 ARG A CA 1
ATOM 912 C C . ARG A 1 115 ? -11.138 -6.277 0.229 1.00 97.56 115 ARG A C 1
ATOM 914 O O . ARG A 1 115 ? -10.463 -7.212 -0.184 1.00 97.56 115 ARG A O 1
ATOM 921 N N . GLY A 1 116 ? -11.481 -6.167 1.511 1.00 96.69 116 GLY A N 1
ATOM 922 C CA . GLY A 1 116 ? -11.154 -7.177 2.516 1.00 96.69 116 GLY A CA 1
ATOM 923 C C . GLY A 1 116 ? -9.790 -7.004 3.183 1.00 96.69 116 GLY A C 1
ATOM 924 O O . GLY A 1 116 ? -9.340 -7.925 3.866 1.00 96.69 116 GLY A O 1
ATOM 925 N N . ALA A 1 117 ? -9.136 -5.844 3.046 1.00 97.19 117 ALA A N 1
ATOM 926 C CA . ALA A 1 117 ? -8.007 -5.514 3.911 1.00 97.19 117 ALA A CA 1
ATOM 927 C C . ALA A 1 117 ? -8.482 -5.422 5.371 1.00 97.19 117 ALA A C 1
ATOM 929 O O . ALA A 1 117 ? -9.522 -4.829 5.665 1.00 97.19 117 ALA A O 1
ATOM 930 N N . LYS A 1 118 ? -7.713 -6.007 6.285 1.00 95.88 118 LYS A N 1
ATOM 931 C CA . LYS A 1 118 ? -7.960 -6.068 7.724 1.00 95.88 118 LYS A CA 1
ATOM 932 C C . LYS A 1 118 ? -6.684 -5.709 8.478 1.00 95.88 118 LYS A C 1
ATOM 934 O O . LYS A 1 118 ? -5.585 -6.123 8.115 1.00 95.88 118 LYS A O 1
ATOM 939 N N . THR A 1 119 ? -6.829 -5.026 9.604 1.00 91.75 119 THR A N 1
ATOM 940 C CA . THR A 1 119 ? -5.723 -4.789 10.543 1.00 91.75 119 THR A CA 1
ATOM 941 C C . THR A 1 119 ? -6.034 -5.338 11.932 1.00 91.75 119 THR A C 1
ATOM 943 O O . THR A 1 119 ? -7.153 -5.754 12.212 1.00 91.75 119 THR A O 1
ATOM 946 N N . THR A 1 120 ? -5.044 -5.402 12.817 1.00 88.88 120 THR A N 1
ATOM 947 C CA . THR A 1 120 ? -5.254 -5.828 14.206 1.00 88.88 120 THR A CA 1
ATOM 948 C C . THR A 1 120 ? -5.694 -4.643 15.058 1.00 88.88 120 THR A C 1
ATOM 950 O O . THR A 1 120 ? -5.101 -3.567 14.976 1.00 88.88 120 THR A O 1
ATOM 953 N N . ARG A 1 121 ? -6.676 -4.859 15.942 1.00 86.38 121 ARG A N 1
ATOM 954 C CA . ARG A 1 121 ? -7.247 -3.811 16.803 1.00 86.38 121 ARG A CA 1
ATOM 955 C C . ARG A 1 121 ? -6.202 -3.061 17.632 1.00 86.38 121 ARG A C 1
ATOM 957 O O . ARG A 1 121 ? -6.276 -1.844 17.752 1.00 86.38 121 ARG A O 1
ATOM 964 N N . LYS A 1 122 ? -5.184 -3.770 18.131 1.00 83.38 122 LYS A N 1
ATOM 965 C CA . LYS A 1 122 ? -4.085 -3.192 18.924 1.00 83.38 122 LYS A CA 1
ATOM 966 C C . LYS A 1 122 ? -3.279 -2.099 18.205 1.00 83.38 122 LYS A C 1
ATOM 968 O O . LYS A 1 122 ? -2.588 -1.337 18.861 1.00 83.38 122 LYS A O 1
ATOM 973 N N . TYR A 1 123 ? -3.321 -2.049 16.872 1.00 81.12 123 TYR A N 1
ATOM 974 C CA . TYR A 1 123 ? -2.625 -1.022 16.089 1.00 81.12 123 TYR A CA 1
ATOM 975 C C . TYR A 1 123 ? -3.492 0.216 15.822 1.00 81.12 123 TYR A C 1
ATOM 977 O O . TYR A 1 123 ? -2.974 1.223 15.356 1.00 81.12 123 TYR A O 1
ATOM 985 N N . LEU A 1 124 ? -4.797 0.141 16.104 1.00 80.56 124 LEU A N 1
ATOM 986 C CA . LEU A 1 124 ? -5.749 1.246 15.936 1.00 80.56 124 LEU A CA 1
ATOM 987 C C . LEU A 1 124 ? -5.881 2.105 17.195 1.00 80.56 124 LEU A C 1
ATOM 989 O O . LEU A 1 124 ? -6.260 3.268 17.114 1.00 80.56 124 LEU A O 1
ATOM 993 N N . HIS A 1 125 ? -5.533 1.537 18.347 1.00 69.88 125 HIS A N 1
ATOM 994 C CA . HIS A 1 125 ? -5.513 2.228 19.626 1.00 69.88 125 HIS A CA 1
ATOM 995 C C . HIS A 1 125 ? -4.166 1.955 20.284 1.00 69.88 125 HIS A C 1
ATOM 997 O O . HIS A 1 125 ? -3.955 0.901 20.883 1.00 69.88 125 HIS A O 1
ATOM 1003 N N . ILE A 1 126 ? -3.233 2.891 20.133 1.00 60.56 126 ILE A N 1
ATOM 1004 C CA . ILE A 1 126 ? -2.064 2.928 21.002 1.00 60.56 126 ILE A CA 1
ATOM 1005 C C . ILE A 1 126 ? -2.499 3.754 22.210 1.00 60.56 126 ILE A C 1
ATOM 1007 O O . ILE A 1 126 ? -2.524 4.981 22.141 1.00 60.56 126 ILE A O 1
ATOM 1011 N N . ASP A 1 127 ? -2.886 3.079 23.292 1.00 50.34 127 ASP A N 1
ATOM 1012 C CA . ASP A 1 127 ? -3.014 3.712 24.606 1.00 50.34 127 ASP A CA 1
ATOM 1013 C C . ASP A 1 127 ? -1.603 4.068 25.092 1.00 50.34 127 ASP A C 1
ATOM 1015 O O . ASP A 1 127 ? -0.984 3.346 25.873 1.00 50.34 127 ASP A O 1
ATOM 1019 N N . ASP A 1 128 ? -1.049 5.159 24.565 1.00 48.72 128 ASP A N 1
ATOM 1020 C CA . ASP A 1 128 ? 0.185 5.744 25.069 1.00 48.72 128 ASP A CA 1
ATOM 1021 C C . ASP A 1 128 ? -0.179 6.933 25.973 1.00 48.72 128 ASP A C 1
ATOM 1023 O O . ASP A 1 128 ? -0.600 7.982 25.477 1.00 48.72 128 ASP A O 1
ATOM 1027 N N . PRO A 1 129 ? -0.022 6.814 27.304 1.00 49.88 129 PRO A N 1
ATOM 1028 C CA . PRO A 1 129 ? -0.305 7.908 28.231 1.00 49.88 129 PRO A CA 1
ATOM 1029 C C . PRO A 1 129 ? 0.615 9.131 28.044 1.00 49.88 129 PRO A C 1
ATOM 1031 O O . PRO A 1 129 ? 0.377 10.167 28.664 1.00 49.88 129 PRO A O 1
ATOM 1034 N N . PHE A 1 130 ? 1.646 9.036 27.198 1.00 50.22 130 PHE A N 1
ATOM 1035 C CA . PHE A 1 130 ? 2.603 10.098 26.887 1.00 50.22 130 PHE A CA 1
ATOM 1036 C C . PHE A 1 130 ? 2.541 10.578 25.426 1.00 50.22 130 PHE A C 1
ATOM 1038 O O . PHE A 1 130 ? 3.072 11.650 25.128 1.00 50.22 130 PHE A O 1
ATOM 1045 N N . TYR A 1 131 ? 1.871 9.847 24.527 1.00 54.22 131 TYR A N 1
ATOM 1046 C CA . TYR A 1 131 ? 1.638 10.250 23.138 1.00 54.22 131 TYR A CA 1
ATOM 1047 C C . TYR A 1 131 ? 0.146 10.395 22.852 1.00 54.22 131 TYR A C 1
ATOM 1049 O O . TYR A 1 131 ? -0.597 9.425 22.742 1.00 54.22 131 TYR A O 1
ATOM 1057 N N . THR A 1 132 ? -0.288 11.634 22.628 1.00 58.25 132 THR A N 1
ATOM 1058 C CA . THR A 1 132 ? -1.641 11.895 22.137 1.00 58.25 132 THR A CA 1
ATOM 1059 C C . THR A 1 132 ? -1.747 11.371 20.707 1.00 58.25 132 THR A C 1
ATOM 1061 O O . THR A 1 132 ? -1.232 12.000 19.783 1.00 58.25 132 THR A O 1
ATOM 1064 N N . PHE A 1 133 ? -2.400 10.222 20.510 1.00 68.25 133 PHE A N 1
ATOM 1065 C CA . PHE A 1 133 ? -2.797 9.767 19.179 1.00 68.25 133 PHE A CA 1
ATOM 1066 C C . PHE A 1 133 ? -3.631 10.890 18.533 1.00 68.25 133 PHE A C 1
ATOM 1068 O O . PHE A 1 133 ? -4.662 11.259 19.110 1.00 68.25 133 PHE A O 1
ATOM 1075 N N . PRO A 1 134 ? -3.171 11.506 17.422 1.00 79.38 134 PRO A N 1
ATOM 1076 C CA . PRO A 1 134 ? -3.827 12.674 16.848 1.00 79.38 134 PRO A CA 1
ATOM 1077 C C . PRO A 1 134 ? -5.313 12.414 16.614 1.00 79.38 134 PRO A C 1
ATOM 1079 O O . PRO A 1 134 ? -5.678 11.348 16.125 1.00 79.38 134 PRO A O 1
ATOM 1082 N N . GLU A 1 135 ? -6.164 13.390 16.930 1.00 81.12 135 GLU A N 1
ATOM 1083 C CA . GLU A 1 135 ? -7.622 13.226 16.839 1.00 81.12 135 GLU A CA 1
ATOM 1084 C C . GLU A 1 135 ? -8.071 12.808 15.429 1.00 81.12 135 GLU A C 1
ATOM 1086 O O . GLU A 1 135 ? -8.916 11.935 15.271 1.00 81.12 135 GLU A O 1
ATOM 1091 N N . GLU A 1 136 ? -7.417 13.343 14.395 1.00 82.56 136 GLU A N 1
ATOM 1092 C CA . GLU A 1 136 ? -7.630 12.948 12.997 1.00 82.56 136 GLU A CA 1
ATOM 1093 C C . GLU A 1 136 ? -7.390 11.449 12.760 1.00 82.56 136 GLU A C 1
ATOM 1095 O O . GLU A 1 136 ? -8.132 10.813 12.016 1.00 82.56 136 GLU A O 1
ATOM 1100 N N . LEU A 1 137 ? -6.373 10.864 13.403 1.00 88.38 137 LEU A N 1
ATOM 1101 C CA . LEU A 1 137 ? -6.117 9.430 13.294 1.00 88.38 137 LEU A CA 1
ATOM 1102 C C . LEU A 1 137 ? 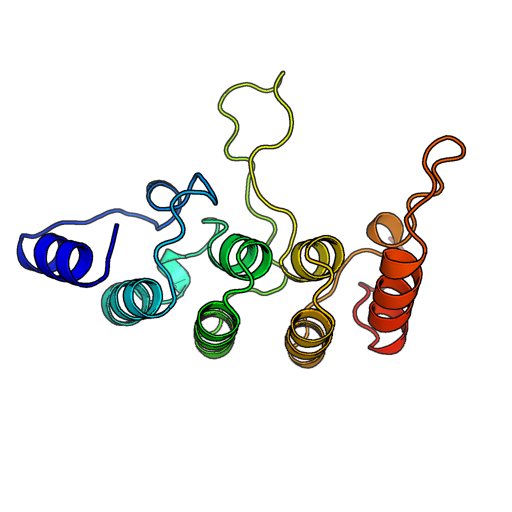-7.158 8.616 14.065 1.00 88.38 137 LEU A C 1
ATOM 1104 O O . LEU A 1 137 ? -7.469 7.516 13.625 1.00 88.38 137 LEU A O 1
ATOM 1108 N N . LYS A 1 138 ? -7.730 9.134 15.164 1.00 88.12 138 LYS A N 1
ATOM 1109 C CA . LYS A 1 138 ? -8.834 8.453 15.868 1.00 88.12 138 LYS A CA 1
ATOM 1110 C C . LYS A 1 138 ? -10.059 8.331 14.976 1.00 88.12 138 LYS A C 1
ATOM 1112 O O . LYS A 1 138 ? -10.559 7.230 14.814 1.00 88.12 138 LYS A O 1
ATOM 1117 N N . VAL A 1 139 ? -10.466 9.423 14.324 1.00 91.75 139 VAL A N 1
ATOM 1118 C CA . VAL A 1 139 ? -11.610 9.418 13.393 1.00 91.75 139 VAL A CA 1
ATOM 1119 C C . VAL A 1 139 ? -11.411 8.384 12.279 1.00 91.75 139 VAL A C 1
ATOM 1121 O O . VAL A 1 139 ? -12.325 7.635 11.942 1.00 91.75 139 VAL A O 1
ATOM 1124 N N . LEU A 1 140 ? -10.200 8.297 11.723 1.00 94.69 140 LEU A N 1
ATOM 1125 C CA . LEU A 1 140 ? -9.878 7.312 10.690 1.00 94.69 140 LEU A CA 1
ATOM 1126 C C . LEU A 1 140 ? -9.766 5.877 11.236 1.00 94.69 140 LEU A C 1
ATOM 1128 O O . LEU A 1 140 ? -10.123 4.929 10.537 1.00 94.69 140 LEU A O 1
ATOM 1132 N N . ALA A 1 141 ? -9.291 5.698 12.469 1.00 93.06 141 ALA A N 1
ATOM 1133 C CA . ALA A 1 141 ? -9.258 4.403 13.141 1.00 93.06 141 ALA A CA 1
ATOM 1134 C C . ALA A 1 141 ? -10.675 3.893 13.449 1.00 93.06 141 ALA A C 1
ATOM 1136 O O . ALA A 1 141 ? -10.974 2.729 13.182 1.00 93.06 141 ALA A O 1
ATOM 1137 N N . ASP A 1 142 ? -11.563 4.768 13.921 1.00 92.81 142 ASP A N 1
ATOM 1138 C CA . ASP A 1 142 ? -12.975 4.464 14.146 1.00 92.81 142 ASP A CA 1
ATOM 1139 C C . ASP A 1 142 ? -13.661 4.093 12.828 1.00 92.81 142 ASP A C 1
ATOM 1141 O O . ASP A 1 142 ? -14.346 3.074 12.764 1.00 92.81 142 ASP A O 1
ATOM 1145 N N . LEU A 1 143 ? -13.373 4.809 11.735 1.00 95.81 143 LEU A N 1
ATOM 1146 C CA . LEU A 1 143 ? -13.843 4.430 10.401 1.00 95.81 143 LEU A CA 1
ATOM 1147 C C . LEU A 1 143 ? -13.400 3.008 10.007 1.00 95.81 143 LEU A C 1
ATOM 1149 O O . LEU A 1 143 ? -14.189 2.249 9.448 1.00 95.81 143 LEU A O 1
ATOM 1153 N N . ILE A 1 144 ? -12.154 2.611 10.287 1.00 96.12 144 ILE A N 1
ATOM 1154 C CA . ILE A 1 144 ? -11.683 1.237 10.027 1.00 96.12 144 ILE A CA 1
ATOM 1155 C C . ILE A 1 144 ? -12.513 0.216 10.822 1.00 96.12 144 ILE A C 1
ATOM 1157 O O . ILE A 1 144 ? -12.866 -0.838 10.283 1.00 96.12 144 ILE A O 1
ATOM 1161 N N . VAL A 1 145 ? -12.849 0.523 12.079 1.00 94.56 145 VAL A N 1
ATOM 1162 C CA . VAL A 1 145 ? -13.713 -0.319 12.922 1.00 94.56 145 VAL A CA 1
ATOM 1163 C C . VAL A 1 145 ? -15.131 -0.395 12.352 1.00 94.56 145 VAL A C 1
ATOM 1165 O O . VAL A 1 145 ? -15.665 -1.495 12.218 1.00 94.56 145 VAL A O 1
ATOM 1168 N N . GLU A 1 146 ? -15.722 0.736 11.966 1.00 96.25 146 GLU A N 1
ATOM 1169 C CA . GLU A 1 146 ? -17.065 0.822 11.374 1.00 96.25 146 GLU A CA 1
ATOM 1170 C C . GLU A 1 146 ? -17.178 0.047 10.057 1.00 96.25 146 GLU A C 1
ATOM 1172 O O . GLU A 1 146 ? -18.182 -0.616 9.801 1.00 96.25 146 GLU A O 1
ATOM 1177 N N . LEU A 1 147 ? -16.123 0.065 9.237 1.00 97.12 147 LEU A N 1
ATOM 1178 C CA . LEU A 1 147 ? -16.028 -0.726 8.006 1.00 97.12 147 LEU A CA 1
ATOM 1179 C C . LEU A 1 147 ? -15.810 -2.228 8.273 1.00 97.12 147 LEU A C 1
ATOM 1181 O O . LEU A 1 147 ? -15.673 -3.015 7.334 1.00 97.12 147 LEU A O 1
ATOM 1185 N N . GLY A 1 148 ? -15.730 -2.640 9.541 1.00 96.00 148 GLY A N 1
ATOM 1186 C CA . GLY A 1 148 ? -15.447 -4.011 9.948 1.00 96.00 148 GLY A CA 1
ATOM 1187 C C . GLY A 1 148 ? -14.048 -4.470 9.540 1.00 96.00 148 GLY A C 1
ATOM 1188 O O . GLY A 1 148 ? -13.810 -5.670 9.423 1.00 96.00 148 GLY A O 1
ATOM 1189 N N . ALA A 1 149 ? -13.112 -3.555 9.277 1.00 96.38 149 ALA A N 1
ATOM 1190 C CA . ALA A 1 149 ? -11.785 -3.849 8.738 1.00 96.38 149 ALA A CA 1
ATOM 1191 C C . ALA A 1 149 ? -10.751 -4.196 9.828 1.00 96.38 149 ALA A C 1
ATOM 1193 O O . ALA A 1 149 ? -9.562 -3.885 9.730 1.00 96.38 149 ALA A O 1
ATOM 1194 N N . VAL A 1 150 ? -11.210 -4.898 10.863 1.00 94.31 150 VAL A N 1
ATOM 1195 C CA . VAL A 1 150 ? -10.405 -5.386 11.983 1.00 94.31 150 VAL A CA 1
ATOM 1196 C C . VAL A 1 150 ? -10.425 -6.913 11.971 1.00 94.31 150 VAL A C 1
ATOM 1198 O O . VAL A 1 150 ? -11.463 -7.517 11.708 1.00 94.31 150 VAL A O 1
ATOM 1201 N N . LYS A 1 151 ? -9.274 -7.547 12.204 1.00 90.38 151 LYS A N 1
ATOM 1202 C CA . LYS A 1 151 ? -9.174 -8.999 12.381 1.00 90.38 151 LYS A CA 1
ATOM 1203 C C . LYS A 1 151 ? -9.969 -9.390 13.626 1.00 90.38 151 LYS A C 1
ATOM 1205 O O . LYS A 1 151 ? -9.811 -8.754 14.666 1.00 90.38 151 LYS A O 1
ATOM 1210 N N . GLU A 1 152 ? -10.808 -10.413 13.514 1.00 79.06 152 GLU A N 1
ATOM 1211 C CA . GLU A 1 152 ? -11.437 -11.014 14.687 1.00 79.06 152 GLU A CA 1
ATOM 1212 C C . GLU A 1 152 ? -10.338 -11.639 15.549 1.00 79.06 152 GLU A C 1
ATOM 1214 O O . GLU A 1 152 ? -9.457 -12.332 15.029 1.00 79.06 152 GLU A O 1
ATOM 1219 N N . ASP A 1 153 ? -10.360 -11.366 16.853 1.00 61.03 153 ASP A N 1
ATOM 1220 C CA . ASP A 1 153 ? -9.489 -12.059 17.792 1.00 61.03 153 ASP A CA 1
ATOM 1221 C C . ASP A 1 153 ? -9.955 -13.516 17.832 1.00 61.03 153 ASP A C 1
ATOM 1223 O O . ASP A 1 153 ? -10.911 -13.868 18.523 1.00 61.03 153 ASP A O 1
ATOM 1227 N N . THR A 1 154 ? -9.315 -14.382 17.047 1.00 47.72 154 THR A N 1
ATOM 1228 C CA . THR A 1 154 ? -9.462 -15.822 17.226 1.00 47.72 154 THR A CA 1
ATOM 1229 C C . THR A 1 154 ? -8.899 -16.152 18.599 1.00 47.72 154 THR A C 1
ATOM 1231 O O . THR A 1 154 ? -7.681 -16.217 18.771 1.00 47.72 154 THR A O 1
ATOM 1234 N N . ALA A 1 155 ? -9.793 -16.305 19.575 1.00 36.38 155 ALA A N 1
ATOM 1235 C CA . ALA A 1 155 ? -9.489 -16.923 20.850 1.00 36.38 155 ALA A CA 1
ATOM 1236 C C . ALA A 1 155 ? -8.841 -18.287 20.566 1.00 36.38 155 ALA A C 1
ATOM 1238 O O . ALA A 1 155 ? -9.489 -19.176 20.008 1.00 36.38 155 ALA A O 1
ATOM 1239 N N . MET A 1 156 ? -7.549 -18.407 20.876 1.00 34.53 156 MET A N 1
ATOM 1240 C CA . MET A 1 156 ? -6.912 -19.706 21.095 1.00 34.53 156 MET A CA 1
ATOM 1241 C C . MET A 1 156 ? -7.167 -20.147 22.527 1.00 34.53 156 MET A C 1
ATOM 1243 O O . MET A 1 156 ? -7.085 -19.274 23.422 1.00 34.53 156 MET A O 1
#

Radius of gyration: 16.61 Å; chains: 1; bounding box: 38×33×52 Å

Foldseek 3Di:
DELVVLVVCVVVVNDDQAQQVVPLDLVNQHADNNLVVCCVPPNLVSHALRLNLQSCLLNVRVNSVVVSVVSPHDQQHDRDFPDPDPPDPGSHGDRNLLSNLVSLPLPSNCVSLVSQAAAALCSLDDPDPPDDPDPSSVVSSVVCVVSVRYDDPPDD

Secondary structure (DSSP, 8-state):
--HHHHHHHHHTT---SSSGGG-S-GGG--HHHHHHHHHHHH-GGGGTTS-HHHHHHHTT-HHHHHHHHHTT--TT--PPP--SSTTS---SPPPHHHHHHHTT-HHHHHHHHHTT--B-GGGT----TTS---HHHHHHHHHHHHTT-B------